Protein AF-A0A8J6GZU6-F1 (afdb_monomer_lite)

Radius of gyration: 13.87 Å; chains: 1; bounding box: 38×27×35 Å

Foldseek 3Di:
DDDPPDAQFWWAACDDPQHQAIDGHLDDDPPDDPPPDPIHTDDRHRLPDPSVLDDPVLVVDPVSVVVSVVVVVVSVVVCVVVVPPVVNPDRDDD

Structure (mmCIF, N/CA/C/O backbone):
data_AF-A0A8J6GZU6-F1
#
_entry.id   AF-A0A8J6GZU6-F1
#
loop_
_atom_site.group_PDB
_atom_site.id
_atom_site.type_symbol
_atom_site.label_atom_id
_atom_site.label_alt_id
_atom_site.label_comp_id
_atom_site.label_asym_id
_atom_site.label_entity_id
_atom_site.label_seq_id
_atom_site.pdbx_PDB_ins_code
_atom_site.Cartn_x
_atom_site.Cartn_y
_atom_site.Cartn_z
_atom_site.occupancy
_atom_site.B_iso_or_equiv
_atom_site.auth_seq_id
_atom_site.auth_comp_id
_atom_site.auth_asym_id
_atom_site.auth_atom_id
_atom_site.pdbx_PDB_model_num
ATOM 1 N N . MET A 1 1 ? -22.054 -4.000 -18.459 1.00 48.59 1 MET A N 1
ATOM 2 C CA . MET A 1 1 ? -21.418 -4.524 -17.227 1.00 48.59 1 MET A CA 1
ATOM 3 C C . MET A 1 1 ? -20.061 -3.836 -17.061 1.00 48.59 1 MET A C 1
ATOM 5 O O . MET A 1 1 ? -19.192 -4.034 -17.896 1.00 48.59 1 MET A O 1
ATOM 9 N N . GLY A 1 2 ? -19.909 -2.901 -16.115 1.00 64.50 2 GLY A N 1
ATOM 10 C CA . GLY A 1 2 ? -18.720 -2.031 -16.037 1.00 64.50 2 GLY A CA 1
ATOM 11 C C . GLY A 1 2 ? -17.483 -2.728 -15.455 1.00 64.50 2 GLY A C 1
ATOM 12 O O . GLY A 1 2 ? -17.618 -3.588 -14.588 1.00 64.50 2 GLY A O 1
ATOM 13 N N . LYS A 1 3 ? -16.272 -2.335 -15.885 1.00 66.12 3 LYS A N 1
ATOM 14 C CA . LYS A 1 3 ? -15.004 -2.873 -15.351 1.00 66.12 3 LYS A CA 1
ATOM 15 C C . LYS A 1 3 ? -14.951 -2.701 -13.827 1.00 66.12 3 LYS A C 1
ATOM 17 O O . LYS A 1 3 ? -14.909 -1.576 -13.318 1.00 66.12 3 LYS A O 1
ATOM 22 N N . PHE A 1 4 ? -14.961 -3.818 -13.095 1.00 65.62 4 PHE A N 1
ATOM 23 C CA . PHE A 1 4 ? -14.915 -3.799 -11.634 1.00 65.62 4 PHE A CA 1
ATOM 24 C C . PHE A 1 4 ? -13.501 -3.512 -11.122 1.00 65.62 4 PHE A C 1
ATOM 26 O O . PHE A 1 4 ? -13.371 -2.838 -10.107 1.00 65.62 4 PHE A O 1
ATOM 33 N N . M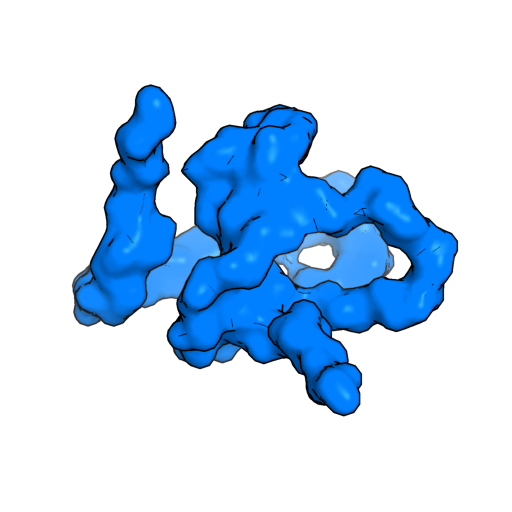ET A 1 5 ? -12.445 -3.940 -11.816 1.00 74.56 5 MET A N 1
ATOM 34 C CA . MET A 1 5 ? -11.059 -3.636 -11.447 1.00 74.56 5 MET A CA 1
ATOM 35 C C . MET A 1 5 ? -10.727 -2.181 -11.782 1.00 74.56 5 MET A C 1
ATOM 37 O O . MET A 1 5 ? -10.325 -1.839 -12.890 1.00 74.56 5 MET A O 1
ATOM 41 N N . LYS A 1 6 ? -10.958 -1.305 -10.807 1.00 76.25 6 LYS A N 1
ATOM 42 C CA . LYS A 1 6 ? -10.625 0.116 -10.873 1.00 76.25 6 LYS A CA 1
ATOM 43 C C . LYS A 1 6 ? -9.520 0.428 -9.876 1.00 76.25 6 LYS A C 1
ATOM 45 O O . LYS A 1 6 ? -9.336 -0.272 -8.881 1.00 76.25 6 LYS A O 1
ATOM 50 N N . LEU A 1 7 ? -8.810 1.509 -10.159 1.00 77.50 7 LEU A N 1
ATOM 51 C CA . LEU A 1 7 ? -7.824 2.099 -9.262 1.00 77.50 7 LEU A CA 1
ATOM 52 C C . LEU A 1 7 ? -8.429 2.372 -7.883 1.00 77.50 7 LEU A C 1
ATOM 54 O O . LEU A 1 7 ? -9.608 2.703 -7.780 1.00 77.50 7 LEU A O 1
ATOM 58 N N . GLY A 1 8 ? -7.617 2.224 -6.838 1.00 77.56 8 GLY A N 1
ATOM 59 C CA . GLY A 1 8 ? -8.040 2.451 -5.456 1.00 77.56 8 GLY A CA 1
ATOM 60 C C . GLY A 1 8 ? -8.919 1.339 -4.882 1.00 77.56 8 GLY A C 1
ATOM 61 O O . GLY A 1 8 ? -9.314 1.405 -3.727 1.00 77.56 8 GLY A O 1
ATOM 62 N N . LYS A 1 9 ? -9.223 0.277 -5.633 1.00 80.75 9 LYS A N 1
ATOM 63 C CA . LYS A 1 9 ? -9.958 -0.858 -5.067 1.00 80.75 9 LYS A CA 1
ATOM 64 C C . LYS A 1 9 ? -9.041 -1.806 -4.314 1.00 80.75 9 LYS A C 1
ATOM 66 O O . LYS A 1 9 ? -7.902 -2.047 -4.724 1.00 80.75 9 LYS A O 1
ATOM 71 N N . VAL A 1 10 ? -9.576 -2.362 -3.229 1.00 84.25 10 VAL A N 1
ATOM 72 C CA . VAL A 1 10 ? -8.923 -3.409 -2.450 1.00 84.25 10 VAL A CA 1
ATOM 73 C C . VAL A 1 10 ? -9.321 -4.767 -3.001 1.00 84.25 10 VAL A C 1
ATOM 75 O O . VAL A 1 10 ? -10.498 -5.049 -3.246 1.00 84.25 10 VAL A O 1
ATOM 78 N N . VAL A 1 11 ? -8.318 -5.616 -3.163 1.00 85.44 11 VAL A N 1
ATOM 79 C CA . VAL A 1 11 ? -8.457 -6.989 -3.626 1.00 85.44 11 VAL A CA 1
ATOM 80 C C . VAL A 1 11 ? -7.768 -7.945 -2.660 1.00 85.44 11 VAL A C 1
ATOM 82 O O . VAL A 1 11 ? -6.797 -7.581 -1.990 1.00 85.44 11 VAL A O 1
ATOM 85 N N . LEU A 1 12 ? -8.275 -9.170 -2.585 1.00 86.50 12 LEU A N 1
ATOM 86 C CA . LEU A 1 12 ? -7.634 -10.268 -1.870 1.00 86.50 12 LEU A CA 1
ATOM 87 C C . LEU A 1 12 ? -6.809 -11.091 -2.858 1.00 86.50 12 LEU A C 1
ATOM 89 O O . LEU A 1 12 ? -7.333 -11.507 -3.890 1.00 86.50 12 LEU A O 1
ATOM 93 N N . VAL A 1 13 ? -5.542 -11.336 -2.538 1.00 87.12 13 VAL A N 1
ATOM 94 C CA . VAL A 1 13 ? -4.671 -12.197 -3.345 1.00 87.12 13 VAL A CA 1
ATOM 95 C C . VAL A 1 13 ? -4.989 -13.658 -3.035 1.00 87.12 13 VAL A C 1
ATOM 97 O O . VAL A 1 13 ? -4.927 -14.068 -1.878 1.00 87.12 13 VAL A O 1
ATOM 100 N N . LEU A 1 14 ? -5.322 -14.445 -4.059 1.00 85.56 14 LEU A N 1
ATOM 101 C CA . LEU A 1 14 ? -5.739 -15.842 -3.891 1.00 85.56 14 LEU A CA 1
ATOM 102 C C . LEU A 1 14 ? -4.574 -16.830 -4.043 1.00 85.56 14 LEU A C 1
ATOM 104 O O . LEU A 1 14 ? -4.539 -17.843 -3.351 1.00 85.56 14 LEU A O 1
ATOM 108 N N . ALA A 1 15 ? -3.590 -16.520 -4.890 1.00 82.62 15 ALA A N 1
ATOM 109 C CA . ALA A 1 15 ? -2.489 -17.425 -5.218 1.00 82.62 15 ALA A CA 1
ATOM 110 C C . ALA A 1 15 ? -1.105 -16.754 -5.124 1.00 82.62 15 ALA A C 1
ATOM 112 O O . ALA A 1 15 ? -0.972 -15.529 -5.109 1.00 82.62 15 ALA A O 1
ATOM 113 N N . GLY A 1 16 ? -0.058 -17.582 -5.065 1.00 86.19 16 GLY A N 1
ATOM 114 C CA . GLY A 1 16 ? 1.341 -17.155 -4.994 1.00 86.19 16 GLY A CA 1
ATOM 115 C C . GLY A 1 16 ? 1.817 -16.782 -3.586 1.00 86.19 16 GLY A C 1
ATOM 116 O O . GLY A 1 16 ? 1.115 -16.956 -2.593 1.00 86.19 16 GLY A O 1
ATOM 117 N N .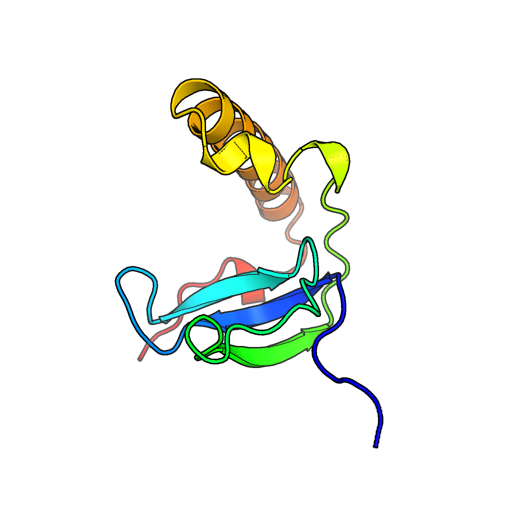 ARG A 1 17 ? 3.038 -16.237 -3.495 1.00 88.50 17 ARG A N 1
ATOM 118 C CA . ARG A 1 17 ? 3.716 -15.918 -2.218 1.00 88.50 17 ARG A CA 1
ATOM 119 C C . ARG A 1 17 ? 2.929 -14.953 -1.318 1.00 88.50 17 ARG A C 1
ATOM 121 O O . ARG A 1 17 ? 3.131 -14.954 -0.110 1.00 88.50 17 ARG A O 1
ATOM 128 N N . TYR A 1 18 ? 2.069 -14.123 -1.904 1.00 87.81 18 TYR A N 1
ATOM 129 C CA . TYR A 1 18 ? 1.256 -13.137 -1.186 1.00 87.81 18 TYR A CA 1
ATOM 130 C C . TYR A 1 18 ? -0.203 -13.577 -0.998 1.00 87.81 18 TYR A C 1
ATOM 132 O O . TYR A 1 18 ? -1.036 -12.746 -0.642 1.00 87.81 18 TYR A O 1
ATOM 140 N N . SER A 1 19 ? -0.521 -14.855 -1.230 1.00 85.75 19 SER A N 1
ATOM 141 C CA . SER A 1 19 ? -1.850 -15.419 -0.971 1.00 85.75 19 SER A CA 1
ATOM 142 C C . SER A 1 19 ? -2.338 -15.088 0.447 1.00 85.75 19 SER A C 1
ATOM 144 O O . SER A 1 19 ? -1.555 -15.000 1.395 1.00 85.75 19 SER A O 1
ATOM 146 N N . GLY A 1 20 ? -3.633 -14.798 0.57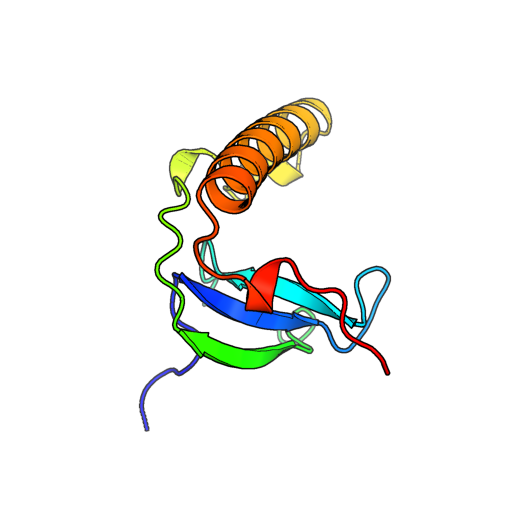1 1.00 85.69 20 GLY A N 1
ATOM 147 C CA . GLY A 1 20 ? -4.267 -14.388 1.822 1.00 85.69 20 GLY A CA 1
ATOM 148 C C . GLY A 1 20 ? -3.958 -12.947 2.256 1.00 85.69 20 GLY A C 1
ATOM 149 O O . GLY A 1 20 ? -4.418 -12.496 3.307 1.00 85.69 20 GLY A O 1
ATOM 150 N N . SER A 1 21 ? -3.204 -12.187 1.456 1.00 88.31 21 SER A N 1
ATOM 151 C CA . SER A 1 21 ? -2.908 -10.777 1.731 1.00 88.31 21 SER A CA 1
ATOM 152 C C . SER A 1 21 ? -3.886 -9.840 1.025 1.00 88.31 21 SER A C 1
ATOM 154 O O . SER A 1 21 ? -4.326 -10.088 -0.100 1.00 88.31 21 SER A O 1
ATOM 156 N N . LYS A 1 22 ? -4.195 -8.717 1.677 1.00 89.00 22 LYS A N 1
ATOM 157 C CA . LYS A 1 22 ? -4.955 -7.613 1.077 1.00 89.00 22 LYS A CA 1
ATOM 158 C C . LYS A 1 22 ? -4.021 -6.738 0.254 1.00 89.00 22 LYS A C 1
ATOM 160 O O . LYS A 1 22 ? -2.942 -6.373 0.717 1.00 89.00 22 LYS A O 1
ATOM 165 N N . ALA A 1 23 ? -4.458 -6.363 -0.939 1.00 87.75 23 ALA A N 1
ATOM 166 C CA . ALA A 1 23 ? -3.718 -5.506 -1.853 1.00 87.75 23 ALA A CA 1
ATOM 167 C C . ALA A 1 23 ? -4.604 -4.373 -2.380 1.00 87.75 23 ALA A C 1
ATOM 169 O O . ALA A 1 23 ? -5.825 -4.490 -2.415 1.00 87.75 23 ALA A O 1
ATOM 170 N N . VAL A 1 24 ? -3.982 -3.270 -2.793 1.00 85.56 24 VAL A N 1
ATOM 171 C CA . VAL A 1 24 ? -4.660 -2.107 -3.384 1.00 85.56 24 VAL A CA 1
ATOM 172 C C . VAL A 1 24 ? -4.207 -1.966 -4.829 1.00 85.56 24 VAL A C 1
ATOM 174 O O . VAL A 1 24 ? -3.006 -1.999 -5.102 1.00 85.56 24 VAL A O 1
ATOM 177 N N . ILE A 1 25 ? -5.147 -1.774 -5.752 1.00 82.12 25 ILE A N 1
ATOM 178 C CA . ILE A 1 25 ? -4.831 -1.546 -7.165 1.00 82.12 25 ILE A CA 1
ATOM 179 C C . ILE A 1 25 ? -4.343 -0.102 -7.347 1.00 82.12 25 ILE A C 1
ATOM 181 O O . ILE A 1 25 ? -5.123 0.845 -7.241 1.00 82.12 25 ILE A O 1
ATOM 185 N N . VAL A 1 26 ? -3.052 0.069 -7.644 1.00 80.69 26 VAL A N 1
ATOM 186 C CA . VAL A 1 26 ? -2.417 1.394 -7.826 1.00 80.69 26 VAL A CA 1
ATOM 187 C C . VAL A 1 26 ? -2.364 1.832 -9.290 1.00 80.69 26 VAL A C 1
ATOM 189 O O . VAL A 1 26 ? -2.453 3.023 -9.584 1.00 80.69 26 VAL A O 1
ATOM 192 N N . LYS A 1 27 ? -2.246 0.881 -10.219 1.00 79.31 27 LYS A N 1
ATOM 193 C CA . LYS A 1 27 ? -2.284 1.119 -11.664 1.00 79.31 27 LYS A CA 1
ATOM 194 C C . LYS A 1 27 ? -2.932 -0.091 -12.329 1.00 79.31 27 LYS A C 1
ATOM 196 O O . LYS A 1 27 ? -2.513 -1.210 -12.048 1.00 79.31 27 LYS A O 1
ATOM 201 N N . ASN A 1 28 ? -3.950 0.126 -13.159 1.00 73.81 28 ASN A N 1
ATOM 202 C CA . ASN A 1 28 ? -4.462 -0.937 -14.018 1.00 73.81 28 ASN A CA 1
ATOM 203 C C . ASN A 1 28 ? -3.580 -1.011 -15.270 1.00 73.81 28 ASN A C 1
ATOM 205 O O . ASN A 1 28 ? -3.131 0.022 -15.772 1.00 73.81 28 ASN A O 1
ATOM 209 N N . ILE A 1 29 ? -3.290 -2.225 -15.718 1.00 71.75 29 ILE A N 1
ATOM 210 C CA . ILE A 1 29 ? -2.574 -2.497 -16.957 1.00 71.75 29 ILE A CA 1
ATOM 211 C C . ILE A 1 29 ? -3.563 -3.284 -17.806 1.00 71.75 29 ILE A C 1
ATOM 213 O O . ILE A 1 29 ? -3.764 -4.469 -17.570 1.00 71.75 29 ILE A O 1
ATOM 217 N N . ASP A 1 30 ? -4.219 -2.602 -18.742 1.00 63.69 30 ASP A N 1
ATOM 218 C CA . ASP A 1 30 ? -5.234 -3.213 -19.605 1.00 63.69 30 ASP A CA 1
ATOM 219 C C . ASP A 1 30 ? -4.611 -4.066 -20.741 1.00 63.69 30 ASP A C 1
ATOM 221 O O . ASP A 1 30 ? -5.332 -4.785 -21.429 1.00 63.69 30 ASP A O 1
ATOM 225 N N . ASP A 1 31 ? -3.279 -4.052 -20.896 1.00 54.94 31 ASP A N 1
ATOM 226 C CA . ASP A 1 31 ? -2.533 -4.805 -21.915 1.00 54.94 31 ASP A CA 1
ATOM 227 C C . ASP A 1 31 ? -2.183 -6.239 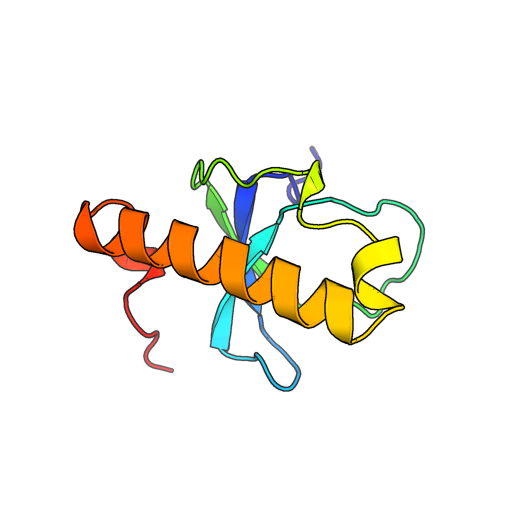-21.453 1.00 54.94 31 ASP A C 1
ATOM 229 O O . ASP A 1 31 ? -1.079 -6.517 -20.984 1.00 54.94 31 ASP A O 1
ATOM 233 N N . GLY A 1 32 ? -3.155 -7.150 -21.568 1.00 53.25 32 GLY A N 1
ATOM 234 C CA . GLY A 1 32 ? -2.946 -8.521 -22.063 1.00 53.25 32 GLY A CA 1
ATOM 235 C C . GLY A 1 32 ? -1.934 -9.454 -21.380 1.00 53.25 32 GLY A C 1
ATOM 236 O O . GLY A 1 32 ? -1.101 -10.036 -22.064 1.00 53.25 32 GLY A O 1
ATOM 237 N N . THR A 1 33 ? -2.037 -9.700 -20.074 1.00 43.53 33 THR A N 1
ATOM 238 C CA . THR A 1 33 ? -1.537 -10.962 -19.482 1.00 43.53 33 THR A CA 1
ATOM 239 C C . THR A 1 33 ? -2.537 -11.449 -18.440 1.00 43.53 33 THR A C 1
ATOM 241 O O . THR A 1 33 ? -2.627 -10.927 -17.329 1.00 43.53 33 THR A O 1
ATOM 244 N N . THR A 1 34 ? -3.332 -12.445 -18.826 1.00 45.84 34 THR A N 1
ATOM 245 C CA . THR A 1 34 ? -4.328 -13.158 -18.003 1.00 45.84 34 THR A CA 1
ATOM 246 C C . THR A 1 34 ? -3.733 -13.823 -16.757 1.00 45.84 34 THR A C 1
ATOM 248 O O . THR A 1 34 ? -4.466 -14.228 -15.858 1.00 45.84 34 THR A O 1
ATOM 251 N N . ASP A 1 35 ? -2.408 -13.872 -16.659 1.00 45.75 35 ASP A N 1
ATOM 252 C CA . ASP A 1 35 ? -1.667 -14.740 -15.743 1.00 45.75 35 ASP A CA 1
ATOM 253 C C . ASP A 1 35 ? -1.373 -14.063 -14.390 1.00 45.75 35 ASP A C 1
ATOM 255 O O . ASP A 1 35 ? -0.847 -14.678 -13.464 1.00 45.75 35 ASP A O 1
ATOM 259 N N . HIS A 1 36 ? -1.720 -12.779 -14.250 1.00 52.03 36 HIS A N 1
ATOM 260 C CA . HIS A 1 36 ? -1.349 -11.965 -13.089 1.00 52.03 36 HIS A CA 1
ATOM 261 C C . HIS A 1 36 ? -2.488 -11.651 -12.111 1.00 52.03 36 HIS A C 1
ATOM 263 O O . HIS A 1 36 ? -2.231 -11.056 -11.062 1.00 52.03 36 HIS A O 1
ATOM 269 N N . LEU A 1 37 ? -3.737 -12.031 -12.400 1.00 52.84 37 LEU A N 1
ATOM 270 C CA . LEU A 1 37 ? -4.894 -11.578 -11.619 1.00 52.84 37 LEU A CA 1
ATOM 271 C C . LEU A 1 37 ? -5.733 -12.728 -11.052 1.00 52.84 37 LEU A C 1
ATOM 273 O O . LEU A 1 37 ? -6.919 -12.857 -11.328 1.00 52.84 37 LEU A O 1
ATOM 277 N N . THR A 1 38 ? -5.145 -13.500 -10.138 1.00 59.72 38 THR A N 1
ATOM 278 C CA . THR A 1 38 ? -5.898 -14.333 -9.184 1.00 59.72 38 THR A CA 1
ATOM 279 C C . THR A 1 38 ? -6.291 -13.491 -7.966 1.00 59.72 38 THR A C 1
ATOM 281 O O . THR A 1 38 ? -5.783 -13.698 -6.857 1.00 59.72 38 THR A O 1
ATOM 284 N N . ALA A 1 39 ? -7.110 -12.460 -8.173 1.00 59.72 39 ALA A N 1
ATOM 285 C CA . ALA A 1 39 ? -7.490 -11.532 -7.114 1.00 59.72 39 ALA A CA 1
ATOM 286 C C . ALA A 1 39 ? -9.010 -11.367 -7.042 1.00 59.72 39 ALA A C 1
ATOM 288 O O . ALA A 1 39 ? -9.647 -11.027 -8.038 1.00 59.72 39 ALA A O 1
ATOM 289 N N . MET A 1 40 ? -9.594 -11.584 -5.861 1.00 63.34 40 MET A N 1
ATOM 290 C CA . MET A 1 40 ? -11.025 -11.354 -5.655 1.00 63.34 40 MET A CA 1
ATOM 291 C C . MET A 1 40 ? -11.284 -9.891 -5.271 1.00 63.34 40 MET A C 1
ATOM 293 O O . MET A 1 40 ? -10.652 -9.384 -4.336 1.00 63.34 40 MET A O 1
ATOM 297 N N . PRO A 1 41 ? -12.229 -9.208 -5.937 1.00 65.19 41 PRO A N 1
ATOM 298 C CA . PRO A 1 41 ? -12.702 -7.901 -5.503 1.00 65.19 41 PRO A CA 1
ATOM 299 C C . PRO A 1 41 ? -13.503 -7.978 -4.199 1.00 65.19 41 PRO A C 1
ATOM 301 O O . PRO A 1 41 ? -14.401 -8.804 -4.095 1.00 65.19 41 PRO A O 1
ATOM 304 N N . TRP A 1 42 ? -13.206 -7.107 -3.226 1.00 64.06 42 TRP A N 1
ATOM 305 C CA . TRP A 1 42 ? -13.917 -7.080 -1.936 1.00 64.06 42 TRP A CA 1
ATOM 306 C C . TRP A 1 42 ? -14.500 -5.695 -1.609 1.00 64.06 42 TRP A C 1
ATOM 308 O O . TRP A 1 42 ? -15.716 -5.540 -1.614 1.00 64.06 42 TRP A O 1
ATOM 318 N N . TYR A 1 43 ? -13.671 -4.665 -1.386 1.00 65.12 43 TYR A N 1
ATOM 319 C CA . TYR A 1 43 ? -14.146 -3.337 -0.958 1.00 65.12 43 TYR A CA 1
ATOM 320 C C . TYR A 1 43 ? -13.500 -2.188 -1.746 1.00 65.12 43 TYR A C 1
ATOM 322 O O . TYR A 1 43 ? -12.330 -2.251 -2.137 1.00 65.12 43 TYR A O 1
ATOM 330 N N . SER A 1 44 ? -14.257 -1.107 -1.947 1.00 56.22 44 SER A N 1
ATOM 331 C CA . SER A 1 44 ? -13.722 0.185 -2.390 1.00 56.22 44 SER A CA 1
ATOM 332 C C . SER A 1 44 ? -13.121 0.892 -1.182 1.00 56.22 44 SER A C 1
ATOM 334 O O . SER A 1 44 ? -13.819 1.114 -0.195 1.00 56.22 44 SER A O 1
ATOM 336 N N . VAL A 1 45 ? -11.833 1.220 -1.233 1.00 64.25 45 VAL A N 1
ATOM 337 C CA . VAL A 1 45 ? -11.184 1.980 -0.168 1.00 64.25 45 VAL A CA 1
ATOM 338 C C . VAL A 1 45 ? -10.313 3.036 -0.819 1.00 64.25 45 VAL A C 1
ATOM 340 O O . VAL A 1 45 ? -9.259 2.709 -1.353 1.00 64.25 45 VAL A O 1
ATOM 343 N N . ASP A 1 46 ? -10.722 4.299 -0.751 1.00 61.16 46 ASP A N 1
ATOM 344 C CA . ASP A 1 46 ? -9.943 5.415 -1.284 1.00 61.16 46 ASP A CA 1
ATOM 345 C C . ASP A 1 46 ? -8.652 5.605 -0.482 1.00 61.16 46 ASP A C 1
ATOM 347 O O . ASP A 1 46 ? -8.557 6.371 0.477 1.00 61.16 46 ASP A O 1
ATOM 351 N N . ILE A 1 47 ? -7.632 4.843 -0.868 1.00 68.31 47 ILE A N 1
ATOM 352 C CA . ILE A 1 47 ? -6.261 4.992 -0.407 1.00 68.31 47 ILE A CA 1
ATOM 353 C C . ILE A 1 47 ? -5.566 5.802 -1.498 1.00 68.31 47 ILE A C 1
ATOM 355 O O . ILE A 1 47 ? -5.234 5.238 -2.545 1.00 68.31 47 ILE A O 1
ATOM 359 N N . PRO A 1 48 ? -5.343 7.114 -1.300 1.00 66.81 48 PRO A N 1
ATOM 360 C CA . PRO A 1 48 ? -4.630 7.916 -2.277 1.00 66.81 48 PRO A CA 1
ATOM 361 C C . PRO A 1 48 ? -3.186 7.422 -2.306 1.00 66.81 48 PRO A C 1
ATOM 363 O O . PRO A 1 48 ? -2.387 7.769 -1.444 1.00 66.81 48 PRO A O 1
ATOM 366 N N . LEU A 1 49 ? -2.836 6.551 -3.246 1.00 66.69 49 LEU A N 1
ATOM 367 C CA . LEU A 1 49 ? -1.465 6.115 -3.504 1.00 66.69 49 LEU A CA 1
ATOM 368 C C . LEU A 1 49 ? -0.940 6.885 -4.712 1.00 66.69 49 LEU A C 1
ATOM 370 O O . LEU A 1 49 ? -1.623 7.014 -5.728 1.00 66.69 49 LEU A O 1
ATOM 374 N N . ASP A 1 50 ? 0.268 7.429 -4.579 1.00 68.38 50 ASP A N 1
ATOM 375 C CA . ASP A 1 50 ? 0.845 8.287 -5.608 1.00 68.38 50 ASP A CA 1
ATOM 376 C C . ASP A 1 50 ? 1.263 7.424 -6.798 1.00 68.38 50 ASP A C 1
ATOM 378 O O . ASP A 1 50 ? 2.184 6.608 -6.712 1.00 68.38 50 ASP A O 1
ATOM 382 N N . LYS A 1 51 ? 0.569 7.609 -7.924 1.00 69.38 51 LYS A N 1
ATOM 383 C CA . LYS A 1 51 ? 0.759 6.845 -9.169 1.00 69.38 51 LYS A CA 1
ATOM 384 C C . LYS A 1 51 ? 2.189 6.950 -9.714 1.00 69.38 51 LYS A C 1
ATOM 386 O O . LYS A 1 51 ? 2.654 6.055 -10.408 1.00 69.38 51 LYS A O 1
ATOM 391 N N . THR A 1 52 ? 2.887 8.035 -9.386 1.00 66.88 52 THR A N 1
ATOM 392 C CA . THR A 1 52 ? 4.279 8.293 -9.781 1.00 66.88 52 THR A CA 1
ATOM 393 C C . THR A 1 52 ? 5.275 7.397 -9.051 1.00 66.88 52 THR A C 1
ATOM 395 O O . THR A 1 52 ? 6.344 7.107 -9.578 1.00 66.88 52 THR A O 1
ATOM 398 N N . VAL A 1 53 ? 4.937 6.937 -7.842 1.00 72.00 53 VAL A N 1
ATOM 399 C CA . VAL A 1 53 ? 5.834 6.117 -7.018 1.00 72.00 53 VAL A CA 1
ATOM 400 C C . VAL A 1 53 ? 5.847 4.663 -7.485 1.00 72.00 53 VAL A C 1
ATOM 402 O O . VAL A 1 53 ? 6.861 3.983 -7.332 1.00 72.00 53 VAL A O 1
ATOM 405 N N . VAL A 1 54 ? 4.739 4.182 -8.055 1.00 74.12 54 VAL A N 1
ATOM 406 C CA . VAL A 1 54 ? 4.564 2.785 -8.466 1.00 74.12 54 VAL A CA 1
ATOM 407 C C . VAL A 1 54 ? 4.300 2.733 -9.973 1.00 74.12 54 VAL A C 1
ATOM 409 O O . VAL A 1 54 ? 3.156 2.791 -10.420 1.00 74.12 54 VAL A O 1
ATOM 412 N N . ASN A 1 55 ? 5.374 2.627 -10.761 1.00 78.50 55 ASN A N 1
ATOM 413 C CA . ASN A 1 55 ? 5.318 2.489 -12.221 1.00 78.50 55 ASN A CA 1
ATOM 414 C C . ASN A 1 55 ? 6.016 1.198 -12.696 1.00 78.50 55 ASN A C 1
ATOM 416 O O . ASN A 1 55 ? 6.798 0.614 -11.949 1.00 78.50 55 ASN A O 1
ATOM 420 N N . LYS A 1 56 ? 5.755 0.762 -13.938 1.00 77.88 56 LYS A N 1
ATOM 421 C CA . LYS A 1 56 ? 6.331 -0.453 -14.547 1.00 77.88 56 LYS A CA 1
ATOM 422 C C . LYS A 1 56 ? 7.867 -0.450 -14.501 1.00 77.88 56 LYS A C 1
ATOM 424 O O . LYS A 1 56 ? 8.472 -1.459 -14.153 1.00 77.88 56 LYS A O 1
ATOM 429 N N . ASP A 1 57 ? 8.481 0.698 -14.763 1.00 78.12 57 ASP A N 1
ATOM 430 C CA . ASP A 1 57 ? 9.940 0.851 -14.848 1.00 78.12 57 ASP A CA 1
ATOM 431 C C . ASP A 1 57 ? 10.633 0.684 -13.487 1.00 78.12 57 ASP A C 1
ATOM 433 O O . ASP A 1 57 ? 11.728 0.140 -13.393 1.00 78.12 57 ASP A O 1
ATOM 437 N N . VAL A 1 58 ? 9.938 1.036 -12.400 1.00 81.06 58 VAL A N 1
ATOM 438 C CA . VAL A 1 58 ? 10.425 0.901 -11.016 1.00 81.06 58 VAL A CA 1
ATOM 439 C C . VAL A 1 58 ? 10.656 -0.564 -10.634 1.00 81.06 58 VAL A C 1
ATOM 441 O O . VAL A 1 58 ? 11.434 -0.849 -9.724 1.00 81.06 58 VAL A O 1
ATOM 444 N N . PHE A 1 59 ? 9.979 -1.503 -11.301 1.00 78.62 59 PHE A N 1
ATOM 445 C CA . PHE A 1 59 ? 10.121 -2.931 -11.024 1.00 78.62 59 PHE A CA 1
ATOM 446 C C . PHE A 1 59 ? 11.311 -3.579 -11.736 1.00 78.62 59 PHE A C 1
ATOM 448 O O . PHE A 1 59 ? 11.681 -4.683 -11.336 1.00 78.62 59 PHE A O 1
ATOM 455 N N . ARG A 1 60 ? 11.902 -2.916 -12.742 1.00 83.69 60 ARG A N 1
ATOM 456 C CA . ARG A 1 60 ? 13.088 -3.411 -13.458 1.00 83.69 60 ARG A CA 1
ATOM 457 C C . ARG A 1 60 ? 14.339 -3.276 -12.592 1.00 83.69 60 ARG A C 1
ATOM 459 O O . ARG A 1 60 ? 15.075 -4.243 -12.433 1.00 83.69 60 ARG A O 1
ATOM 466 N N . ASP A 1 61 ? 14.512 -2.121 -11.950 1.00 88.38 61 ASP A N 1
ATOM 467 C CA . ASP A 1 61 ? 15.658 -1.861 -11.079 1.00 88.38 61 ASP A CA 1
ATOM 468 C C . ASP A 1 61 ? 15.396 -2.241 -9.610 1.00 88.38 61 ASP A C 1
ATOM 470 O O . ASP A 1 61 ? 14.474 -1.712 -8.968 1.00 88.38 61 ASP A O 1
ATOM 474 N N . PRO A 1 62 ? 16.248 -3.080 -8.990 1.00 89.44 62 PRO A N 1
ATOM 475 C CA . PRO A 1 6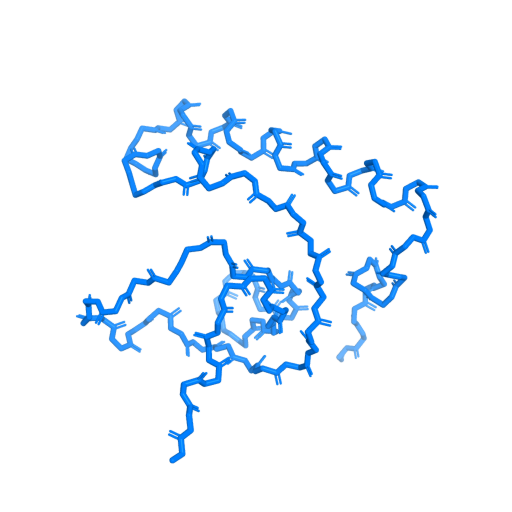2 ? 16.057 -3.513 -7.605 1.00 89.44 62 PRO A CA 1
ATOM 476 C C . PRO A 1 62 ? 16.133 -2.351 -6.600 1.00 89.44 62 PRO A C 1
ATOM 478 O O . PRO A 1 62 ? 15.390 -2.331 -5.610 1.00 89.44 62 PRO A O 1
ATOM 481 N N . ALA A 1 63 ? 16.973 -1.346 -6.866 1.00 89.19 63 ALA A N 1
ATOM 482 C CA . ALA A 1 63 ? 17.103 -0.159 -6.024 1.00 89.19 63 ALA A CA 1
ATOM 483 C C . ALA A 1 63 ? 15.823 0.696 -6.030 1.00 89.19 63 ALA A C 1
ATOM 485 O O . ALA A 1 63 ? 15.365 1.152 -4.975 1.00 89.19 63 ALA A O 1
ATOM 486 N N . LEU A 1 64 ? 15.199 0.871 -7.200 1.00 87.50 64 LEU A N 1
ATOM 487 C CA . LEU A 1 64 ? 13.948 1.621 -7.340 1.00 87.50 64 LEU A CA 1
ATOM 488 C C . LEU A 1 64 ? 12.786 0.878 -6.669 1.00 87.50 64 LEU A C 1
ATOM 490 O O . LEU A 1 64 ? 12.014 1.489 -5.922 1.00 87.50 64 LEU A O 1
ATOM 494 N N . LYS A 1 65 ? 12.734 -0.453 -6.802 1.00 86.62 65 LYS A N 1
ATOM 495 C CA . LYS A 1 65 ? 11.767 -1.309 -6.096 1.00 86.62 65 LYS A CA 1
ATOM 496 C C . LYS A 1 65 ? 11.889 -1.214 -4.573 1.00 86.62 65 LYS A C 1
ATOM 498 O O . LYS A 1 65 ? 10.882 -1.288 -3.863 1.00 86.62 65 LYS A O 1
ATOM 503 N N . CYS A 1 66 ? 13.103 -1.071 -4.041 1.00 87.81 66 CYS A N 1
ATOM 504 C CA . CYS A 1 66 ? 13.317 -0.863 -2.607 1.00 87.81 66 CYS A CA 1
ATOM 505 C C . CYS A 1 66 ? 12.751 0.492 -2.146 1.00 87.81 66 CYS A C 1
ATOM 507 O O . CYS A 1 66 ? 11.953 0.544 -1.207 1.00 87.81 66 CYS A O 1
ATOM 509 N N . LYS A 1 67 ? 13.065 1.574 -2.873 1.00 88.88 67 LYS A N 1
ATOM 510 C CA . LYS A 1 67 ? 12.568 2.931 -2.581 1.00 88.88 67 LYS A CA 1
ATOM 511 C C . LYS A 1 67 ? 11.040 3.023 -2.651 1.00 88.88 67 LYS A C 1
ATOM 513 O O . LYS A 1 67 ? 10.422 3.614 -1.766 1.00 88.88 67 LYS A O 1
ATOM 518 N N . ALA A 1 68 ? 10.419 2.417 -3.662 1.00 87.00 68 ALA A N 1
ATOM 519 C CA . ALA A 1 68 ? 8.963 2.405 -3.804 1.00 87.00 68 ALA A CA 1
ATOM 520 C C . ALA A 1 68 ? 8.272 1.635 -2.668 1.00 87.00 68 ALA A C 1
ATOM 522 O O . ALA A 1 68 ? 7.291 2.126 -2.107 1.00 87.00 68 ALA A O 1
ATOM 523 N N . ARG A 1 69 ? 8.822 0.481 -2.257 1.00 88.31 69 ARG A N 1
ATOM 524 C CA . ARG A 1 69 ? 8.325 -0.266 -1.088 1.00 88.31 69 ARG A CA 1
ATOM 525 C C . ARG A 1 69 ? 8.425 0.545 0.197 1.00 88.31 69 ARG A C 1
ATOM 527 O O . ARG A 1 69 ? 7.472 0.555 0.970 1.00 88.31 69 ARG A O 1
ATOM 534 N N . TRP A 1 70 ? 9.542 1.235 0.420 1.00 89.69 70 TRP A N 1
ATOM 535 C CA . TRP A 1 70 ? 9.714 2.068 1.610 1.00 89.69 70 TRP A CA 1
ATOM 536 C C . TRP A 1 70 ? 8.703 3.223 1.644 1.00 89.69 70 TRP A C 1
ATOM 538 O O . TRP A 1 70 ? 8.014 3.403 2.647 1.00 89.69 70 TRP A O 1
ATOM 548 N N . LYS A 1 71 ? 8.517 3.933 0.522 1.00 88.81 71 LYS A N 1
ATOM 549 C CA . LYS A 1 71 ? 7.500 4.993 0.401 1.00 88.81 71 LYS A CA 1
ATOM 550 C C . LYS A 1 71 ? 6.083 4.469 0.669 1.00 88.81 71 LYS A C 1
ATOM 552 O O . LYS A 1 71 ? 5.332 5.092 1.419 1.00 88.81 71 LYS A O 1
ATOM 557 N N . ALA A 1 72 ? 5.731 3.310 0.107 1.00 88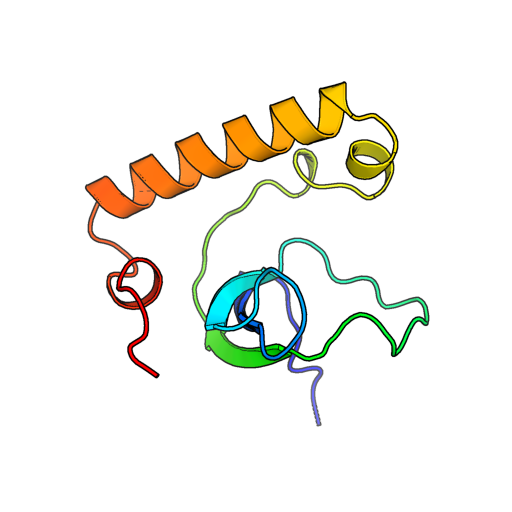.00 72 ALA A N 1
ATOM 558 C CA . ALA A 1 72 ? 4.441 2.671 0.357 1.00 88.00 72 ALA A CA 1
ATOM 559 C C . ALA A 1 72 ? 4.272 2.284 1.837 1.00 88.00 72 ALA A C 1
ATOM 561 O O . ALA A 1 72 ? 3.230 2.570 2.425 1.00 88.00 72 ALA A O 1
ATOM 562 N N . LYS A 1 73 ? 5.310 1.710 2.465 1.00 90.25 73 LYS A N 1
ATOM 563 C CA . LYS A 1 73 ? 5.312 1.340 3.889 1.00 90.25 73 LYS A CA 1
ATOM 564 C C . LYS A 1 73 ? 5.032 2.546 4.783 1.00 90.25 73 LYS A C 1
ATOM 566 O O . LYS A 1 73 ? 4.131 2.481 5.611 1.00 90.25 73 LYS A O 1
ATOM 571 N N . VAL A 1 74 ? 5.745 3.655 4.575 1.00 91.06 74 VAL A N 1
ATOM 572 C CA . VAL A 1 74 ? 5.555 4.890 5.355 1.00 91.06 74 VAL A CA 1
ATOM 573 C C . VAL A 1 74 ? 4.119 5.409 5.226 1.00 91.06 74 VAL A C 1
ATOM 575 O O . VAL A 1 74 ? 3.523 5.843 6.212 1.00 91.06 74 VAL A O 1
ATOM 578 N N . LYS A 1 75 ? 3.527 5.339 4.027 1.00 87.88 75 LYS A N 1
ATOM 579 C CA . LYS A 1 75 ? 2.140 5.771 3.798 1.00 87.88 75 LYS A CA 1
ATOM 580 C C . LYS A 1 75 ? 1.134 4.868 4.516 1.00 87.88 75 LYS A C 1
ATOM 582 O O . LYS A 1 75 ? 0.237 5.375 5.185 1.00 87.88 75 LYS A O 1
ATOM 587 N N . PHE A 1 76 ? 1.311 3.549 4.434 1.00 88.31 76 PHE A N 1
ATOM 588 C CA . PHE A 1 76 ? 0.465 2.592 5.148 1.00 88.31 76 PHE A CA 1
ATOM 589 C C . PHE A 1 76 ? 0.575 2.731 6.667 1.00 88.31 76 PHE A C 1
ATOM 591 O O . PHE A 1 76 ? -0.438 2.647 7.354 1.00 88.31 76 PHE A O 1
ATOM 598 N N . GLU A 1 77 ? 1.763 3.021 7.194 1.00 90.94 77 GLU A N 1
ATOM 599 C CA . GLU A 1 77 ? 1.963 3.224 8.629 1.00 90.94 77 GLU A CA 1
ATOM 600 C C . GLU A 1 77 ? 1.229 4.472 9.144 1.00 90.94 77 GLU A C 1
ATOM 602 O O . GLU A 1 77 ? 0.585 4.426 10.192 1.00 90.94 77 GLU A O 1
ATOM 607 N N . LYS A 1 78 ? 1.250 5.573 8.381 1.00 89.94 78 LYS A N 1
ATOM 608 C CA . LYS A 1 78 ? 0.462 6.776 8.701 1.00 89.94 78 LYS A CA 1
ATOM 609 C C . LYS A 1 78 ? -1.040 6.471 8.740 1.00 89.94 78 LYS A C 1
ATOM 611 O O . LYS A 1 78 ? -1.734 6.897 9.662 1.00 89.94 78 LYS A O 1
ATOM 616 N N . LEU A 1 79 ? -1.540 5.704 7.770 1.00 86.94 79 LEU A N 1
ATOM 617 C CA . LEU A 1 79 ? -2.954 5.319 7.704 1.00 86.94 79 LEU A CA 1
ATOM 618 C C . LEU A 1 79 ? -3.359 4.404 8.861 1.00 86.94 79 LEU A C 1
ATOM 620 O O . LEU A 1 79 ? -4.417 4.614 9.453 1.00 86.94 79 LEU A O 1
ATOM 624 N N . TYR A 1 80 ? -2.492 3.457 9.222 1.00 88.44 80 TYR A N 1
ATOM 625 C CA . TYR A 1 80 ? -2.693 2.578 10.369 1.00 88.44 80 TYR A CA 1
ATOM 626 C C . TYR A 1 80 ? -2.821 3.374 11.672 1.00 88.44 80 TYR A C 1
ATOM 628 O O . TYR A 1 80 ? -3.792 3.198 12.404 1.00 88.44 80 TYR A O 1
ATOM 636 N N . LYS A 1 81 ? -1.903 4.322 11.913 1.00 90.50 81 LYS A N 1
ATOM 637 C CA . LYS A 1 81 ? -1.936 5.207 13.093 1.00 90.50 81 LYS A CA 1
ATOM 638 C C . LYS A 1 81 ? -3.185 6.091 13.137 1.00 90.50 81 LYS A C 1
ATOM 640 O O . LYS A 1 81 ? -3.682 6.385 14.214 1.00 90.50 81 LYS A O 1
ATOM 645 N N . THR A 1 82 ? -3.722 6.472 11.978 1.00 88.75 82 THR A N 1
ATOM 646 C CA . THR A 1 82 ? -4.968 7.258 11.888 1.00 88.75 82 THR A CA 1
ATOM 647 C C . THR A 1 82 ? -6.215 6.417 12.214 1.00 88.75 82 THR A C 1
ATOM 649 O O . THR A 1 82 ? -7.302 6.960 12.376 1.00 88.75 82 THR A O 1
ATOM 652 N N . GLY A 1 83 ? -6.105 5.084 12.275 1.00 83.75 83 GLY A N 1
ATOM 653 C CA . GLY A 1 83 ? -7.234 4.189 12.548 1.00 83.75 83 GLY A CA 1
ATOM 654 C C . GLY A 1 83 ? -8.261 4.101 11.412 1.00 83.75 83 GLY A C 1
ATOM 655 O O . GLY A 1 83 ? -9.320 3.492 11.584 1.00 83.75 83 GLY A O 1
ATOM 656 N N . LYS A 1 84 ? -7.958 4.680 10.243 1.00 81.12 84 LYS A N 1
ATOM 657 C CA . LYS A 1 84 ? -8.773 4.546 9.030 1.00 81.12 84 LYS A CA 1
ATOM 658 C C . LYS A 1 84 ? -8.560 3.157 8.430 1.00 81.12 84 LYS A C 1
ATOM 660 O O . LYS A 1 84 ? -7.470 2.597 8.500 1.00 81.12 84 LYS A O 1
ATOM 665 N N . ASN A 1 85 ? -9.604 2.605 7.816 1.00 82.25 85 ASN A N 1
ATOM 666 C CA . ASN A 1 85 ? -9.552 1.329 7.097 1.00 82.25 85 ASN A CA 1
ATOM 667 C C . ASN A 1 85 ? -9.109 0.156 7.994 1.00 82.25 85 ASN A C 1
ATOM 669 O O . ASN A 1 85 ? -8.305 -0.674 7.573 1.00 82.25 85 ASN A O 1
ATOM 673 N N . LYS A 1 86 ? -9.643 0.073 9.226 1.00 86.88 86 LYS A N 1
ATOM 674 C CA . LYS A 1 86 ? -9.304 -0.969 10.221 1.00 86.88 86 LYS A CA 1
ATOM 675 C C . LYS A 1 86 ? -9.303 -2.375 9.630 1.00 86.88 86 LYS A C 1
ATOM 677 O O . LYS A 1 86 ? -8.369 -3.134 9.865 1.00 86.88 86 LYS A O 1
ATOM 682 N N . TRP A 1 87 ? -10.308 -2.681 8.804 1.00 87.25 87 TRP A N 1
ATOM 683 C CA . TRP A 1 87 ? -10.379 -3.964 8.118 1.00 87.25 87 TRP A CA 1
ATOM 684 C C . TRP A 1 87 ? -9.111 -4.227 7.309 1.00 87.25 87 TRP A C 1
ATOM 686 O O . TRP A 1 87 ? -8.551 -5.298 7.455 1.00 87.25 87 TRP A O 1
ATOM 696 N N . PHE A 1 88 ? -8.592 -3.276 6.526 1.00 87.38 88 PHE A N 1
ATOM 697 C CA . PHE A 1 88 ? -7.393 -3.476 5.699 1.00 87.38 88 PHE A CA 1
ATOM 698 C C . PHE A 1 88 ? -6.158 -3.902 6.511 1.00 87.38 88 PHE A C 1
ATOM 700 O O . PHE A 1 88 ? -5.394 -4.750 6.060 1.00 87.38 88 PHE A O 1
ATOM 707 N N . PHE A 1 89 ? -5.993 -3.366 7.719 1.00 88.75 89 PHE A N 1
ATOM 708 C CA . PHE A 1 89 ? -4.847 -3.665 8.581 1.00 88.75 89 PHE A CA 1
ATOM 709 C C . PHE A 1 89 ? -5.058 -4.865 9.510 1.00 88.75 89 PHE A C 1
ATOM 711 O O . PHE A 1 89 ? -4.105 -5.360 10.108 1.00 88.75 89 PHE A O 1
ATOM 718 N N . GLN A 1 90 ? -6.287 -5.369 9.614 1.00 89.88 90 GLN A N 1
ATOM 719 C CA . GLN A 1 90 ? -6.575 -6.595 10.341 1.00 89.88 90 GLN A CA 1
ATOM 720 C C . GLN A 1 90 ? -6.160 -7.815 9.509 1.00 89.88 90 GLN A C 1
ATOM 722 O O . GLN A 1 90 ? -6.581 -7.980 8.356 1.00 89.88 90 GLN A O 1
ATOM 727 N N . LYS A 1 91 ? -5.350 -8.690 10.114 1.00 89.69 91 LYS A N 1
ATOM 728 C CA . LYS A 1 91 ? -4.940 -9.968 9.522 1.00 89.69 91 LYS A CA 1
ATOM 729 C C . LYS A 1 91 ? -6.182 -10.824 9.242 1.00 89.69 91 LYS A C 1
ATOM 731 O O . LYS A 1 91 ? -7.007 -10.991 10.141 1.00 89.69 91 LYS A O 1
ATOM 736 N N . LEU A 1 92 ? -6.325 -11.350 8.019 1.00 87.94 92 LEU A N 1
ATOM 737 C CA . LEU A 1 92 ? -7.367 -12.350 7.767 1.00 87.94 92 LEU A CA 1
ATOM 738 C C . LEU A 1 92 ? -7.021 -13.646 8.496 1.00 87.94 92 LEU A C 1
ATOM 740 O O . LEU A 1 92 ? -5.856 -14.040 8.571 1.00 87.94 92 LEU A O 1
ATOM 744 N N . ARG A 1 93 ? -8.059 -14.287 9.022 1.00 85.12 93 ARG A N 1
ATOM 745 C CA . ARG A 1 93 ? -8.012 -15.652 9.529 1.00 85.12 93 ARG A CA 1
ATOM 746 C C . ARG A 1 93 ? -8.671 -16.516 8.458 1.00 85.12 93 ARG A C 1
ATOM 748 O O . ARG A 1 93 ? -9.836 -16.278 8.148 1.00 85.12 93 ARG A O 1
ATOM 755 N N . PHE A 1 94 ? -7.886 -17.401 7.862 1.00 76.62 94 PHE A N 1
ATOM 756 C CA . PHE A 1 94 ? -8.325 -18.454 6.952 1.00 76.62 94 PHE A CA 1
ATOM 757 C C . PHE A 1 94 ? -8.060 -19.783 7.643 1.00 76.62 94 PHE A C 1
ATOM 759 O O . PHE A 1 94 ? -7.062 -19.818 8.406 1.00 76.62 94 PHE A O 1
#

pLDDT: mean 77.61, std 12.62, range [43.53, 91.06]

InterPro domains:
  IPR001141 Large ribosomal subunit protein eL27 [PF01777] (43-94)
  IPR001141 Large ribosomal subunit protein eL27 [PTHR10497] (42-94)
  IPR005824 KOW [PF00467] (8-32)
  IPR008991 Translation protein SH3-like domain superfamily [SSF50104] (3-94)
  IPR018262 Large ribosomal subunit protein eL27, conserved site [PS01107] (83-94)
  IPR038655 Large ribosomal subunit protein eL27 superfamily [G3DSA:2.30.30.770] (1-39)
  IPR038655 Large ribosomal subunit protein eL27 superfamily [G3DSA:2.30.30.770] (40-94)

Sequence (94 aa):
MGKFMKLGKVVLVLAGRYSGSKAVIVKNIDDGTTDHLTAMPWYSVDIPLDKTVVNKDVFRDPALKCKARWKAKVKFEKLYKTGKNKWFFQKLRF

Secondary structure (DSSP, 8-state):
------TTEEEEE-SSTTTT-EEE------SS-GGG--EEEEEE------TTTS-GGGGTSHHHHHHHHHHHHHHHHHHHHTTTTHHHHSPP--

Organism: Microtus ochrogaster (NCBI:txid79684)